Protein AF-A0A4Y2KC23-F1 (afdb_monomer_lite)

Structure (mmCIF, N/CA/C/O backbone):
data_AF-A0A4Y2KC23-F1
#
_entry.id   AF-A0A4Y2KC23-F1
#
loop_
_atom_site.group_PDB
_atom_site.id
_atom_site.type_symbol
_atom_site.label_atom_id
_atom_site.label_alt_id
_atom_site.label_comp_id
_atom_site.label_asym_id
_atom_site.label_entity_id
_atom_site.label_seq_id
_atom_site.pdbx_PDB_ins_code
_atom_site.Cartn_x
_atom_site.Cartn_y
_atom_site.Cartn_z
_atom_site.occupancy
_atom_site.B_iso_or_equiv
_atom_site.auth_seq_id
_atom_site.auth_comp_id
_atom_s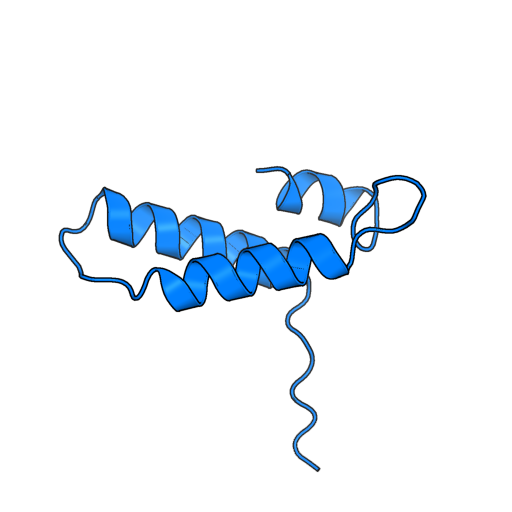ite.auth_asym_id
_atom_site.auth_atom_id
_atom_site.pdbx_PDB_model_num
ATOM 1 N N . MET A 1 1 ? -3.750 -25.994 -1.968 1.00 32.50 1 MET A N 1
ATOM 2 C CA . MET A 1 1 ? -3.020 -24.723 -1.749 1.00 32.50 1 MET A CA 1
ATOM 3 C C . MET A 1 1 ? -4.010 -23.568 -1.804 1.00 32.50 1 MET A C 1
ATOM 5 O O . MET A 1 1 ? -4.493 -23.248 -2.884 1.00 32.50 1 MET A O 1
ATOM 9 N N . LYS A 1 2 ? -4.376 -22.971 -0.661 1.00 35.06 2 LYS A N 1
ATOM 10 C CA . LYS A 1 2 ? -5.182 -21.741 -0.659 1.00 35.06 2 LYS A CA 1
ATOM 11 C C . LYS A 1 2 ? -4.281 -20.610 -1.147 1.00 35.06 2 LYS A C 1
ATOM 13 O O . LYS A 1 2 ? -3.421 -20.138 -0.415 1.00 35.06 2 LYS A O 1
ATOM 18 N N . ARG A 1 3 ? -4.435 -20.228 -2.412 1.00 37.59 3 ARG A N 1
ATOM 19 C CA . ARG A 1 3 ? -3.767 -19.067 -2.995 1.00 37.59 3 ARG A CA 1
ATOM 20 C C . ARG A 1 3 ? -4.419 -17.835 -2.366 1.00 37.59 3 ARG A C 1
ATOM 22 O O . ARG A 1 3 ? -5.434 -17.362 -2.866 1.00 37.59 3 ARG A O 1
ATOM 29 N N . HIS A 1 4 ? -3.894 -17.375 -1.228 1.00 4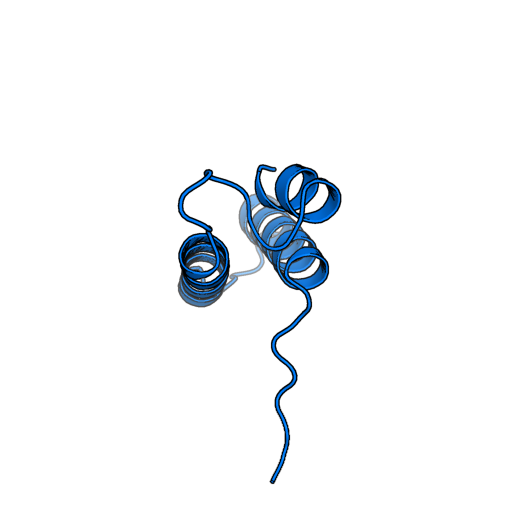4.94 4 HIS A N 1
ATOM 30 C CA . HIS A 1 4 ? -4.146 -16.018 -0.745 1.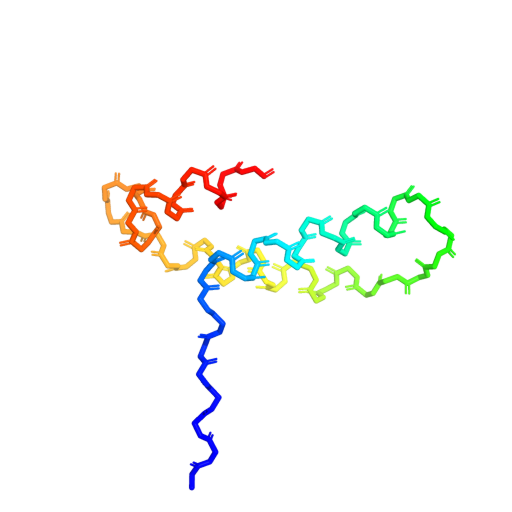00 44.94 4 HIS A CA 1
ATOM 31 C C . HIS A 1 4 ? -3.616 -15.094 -1.838 1.00 44.94 4 HIS A C 1
ATOM 33 O O . HIS A 1 4 ? -2.420 -14.851 -1.967 1.00 44.94 4 HIS A O 1
ATOM 39 N N . ARG A 1 5 ? -4.511 -14.723 -2.752 1.00 49.75 5 ARG A N 1
ATOM 40 C CA . ARG A 1 5 ? -4.244 -13.733 -3.779 1.00 49.75 5 ARG A CA 1
ATOM 41 C C . ARG A 1 5 ? -3.957 -12.469 -2.987 1.00 49.75 5 ARG A C 1
ATOM 43 O O . ARG A 1 5 ? -4.865 -11.991 -2.314 1.00 49.75 5 ARG A O 1
ATOM 50 N N . TYR A 1 6 ? -2.703 -12.010 -2.992 1.00 54.50 6 TYR A N 1
ATOM 51 C CA . TYR A 1 6 ? -2.369 -10.703 -2.436 1.00 54.50 6 TYR A CA 1
ATOM 52 C C . TYR A 1 6 ? -3.446 -9.728 -2.914 1.00 54.50 6 TYR A C 1
ATOM 54 O O . TYR A 1 6 ? -3.703 -9.700 -4.128 1.00 54.50 6 TYR A O 1
ATOM 62 N N . PRO A 1 7 ? -4.133 -9.013 -2.005 1.00 63.62 7 PRO A N 1
ATOM 63 C CA . PRO A 1 7 ? -5.096 -8.013 -2.418 1.00 63.62 7 PRO A CA 1
ATOM 64 C C . PRO A 1 7 ? -4.416 -7.110 -3.445 1.00 63.62 7 PRO A C 1
ATOM 66 O O . PRO A 1 7 ? -3.237 -6.752 -3.283 1.00 63.62 7 PRO A O 1
ATOM 69 N N . PHE A 1 8 ? -5.131 -6.804 -4.531 1.00 81.19 8 PHE A N 1
ATOM 70 C CA . PHE A 1 8 ? -4.691 -5.765 -5.457 1.00 81.19 8 PHE A CA 1
ATOM 71 C C . PHE A 1 8 ? -4.324 -4.539 -4.616 1.00 81.19 8 PHE A C 1
ATOM 73 O O . PHE A 1 8 ? -5.048 -4.223 -3.668 1.00 81.19 8 PHE A O 1
ATOM 80 N N . ALA A 1 9 ? -3.184 -3.903 -4.898 1.00 89.88 9 ALA A N 1
ATOM 81 C CA . ALA A 1 9 ? -2.689 -2.801 -4.071 1.00 89.88 9 ALA A CA 1
ATOM 82 C C . ALA A 1 9 ? -3.744 -1.690 -3.908 1.00 89.88 9 ALA A C 1
ATOM 84 O O . ALA A 1 9 ? -3.856 -1.115 -2.831 1.00 89.88 9 ALA A O 1
ATOM 85 N N . ASP A 1 10 ? -4.616 -1.510 -4.904 1.00 90.75 10 ASP A N 1
ATOM 86 C CA . ASP A 1 10 ? -5.796 -0.644 -4.822 1.00 90.75 10 ASP A CA 1
ATOM 87 C C . ASP A 1 10 ? -6.753 -1.024 -3.678 1.00 90.75 10 ASP A C 1
ATOM 89 O O . ASP A 1 10 ? -7.161 -0.180 -2.883 1.00 90.75 10 ASP A O 1
ATOM 93 N N . SER A 1 11 ? -7.107 -2.307 -3.554 1.00 92.19 11 SER A N 1
ATOM 94 C CA . SER A 1 11 ? -7.987 -2.797 -2.485 1.00 92.19 11 SER A CA 1
ATOM 95 C C . SER A 1 11 ? -7.342 -2.654 -1.109 1.00 92.19 11 SER A C 1
ATOM 97 O O . SER A 1 11 ? -8.032 -2.354 -0.134 1.00 92.19 11 SER A O 1
ATOM 99 N N . GLN A 1 12 ? -6.026 -2.863 -1.028 1.00 93.19 12 GLN A N 1
ATOM 100 C CA . GLN A 1 12 ? -5.265 -2.682 0.203 1.00 93.19 12 GLN A CA 1
ATOM 101 C C . GLN A 1 12 ? -5.219 -1.205 0.608 1.00 93.19 12 GLN A C 1
ATOM 103 O O . GLN A 1 12 ? -5.516 -0.906 1.757 1.00 93.19 12 GLN A O 1
ATOM 108 N N . ALA A 1 13 ? -4.959 -0.289 -0.330 1.00 94.06 13 ALA A N 1
ATOM 109 C CA . ALA A 1 13 ? -4.985 1.153 -0.084 1.00 94.06 13 ALA A CA 1
ATOM 110 C C . ALA A 1 13 ? -6.367 1.634 0.392 1.00 94.06 13 ALA A C 1
ATOM 112 O O . ALA A 1 13 ? -6.466 2.306 1.416 1.00 94.06 13 ALA A O 1
ATOM 113 N N . LEU A 1 14 ? -7.447 1.211 -0.278 1.00 95.00 14 LEU A N 1
ATOM 114 C CA . LEU A 1 14 ? -8.822 1.528 0.135 1.00 95.00 14 LEU A CA 1
ATOM 115 C C . LEU A 1 14 ? -9.152 1.001 1.532 1.00 95.00 14 LEU A C 1
ATOM 117 O O . LEU A 1 14 ? -9.774 1.700 2.330 1.00 95.00 14 LEU A O 1
ATOM 121 N N . SER A 1 15 ? -8.716 -0.217 1.841 1.00 93.75 15 SER A N 1
ATOM 122 C CA . SER A 1 15 ? -8.945 -0.818 3.153 1.00 93.75 15 SER A CA 1
ATOM 123 C C . SER A 1 15 ? -8.139 -0.105 4.243 1.00 93.75 15 SER A C 1
ATOM 125 O O . SER A 1 15 ? -8.683 0.168 5.308 1.00 93.75 15 SER A O 1
ATOM 127 N N . SER A 1 16 ? -6.885 0.270 3.971 1.00 93.75 16 SER A N 1
ATOM 128 C CA . SER A 1 16 ? -6.058 1.071 4.882 1.00 93.75 16 SER A CA 1
ATOM 129 C C . SER A 1 16 ? -6.685 2.438 5.168 1.00 93.75 16 SER A C 1
ATOM 131 O O . SER A 1 16 ? -6.792 2.823 6.331 1.00 93.75 16 SER A O 1
ATOM 133 N N . MET A 1 17 ? -7.171 3.139 4.136 1.00 94.81 17 MET A N 1
ATOM 134 C CA . MET A 1 17 ? -7.892 4.406 4.303 1.00 94.81 17 MET A CA 1
ATOM 135 C C . MET A 1 17 ? -9.152 4.230 5.157 1.00 94.81 17 MET A C 1
ATOM 137 O O . MET A 1 17 ? -9.370 4.990 6.099 1.00 94.81 17 MET A O 1
ATOM 141 N N . ALA A 1 18 ? -9.957 3.198 4.882 1.00 93.62 18 ALA A N 1
ATOM 142 C CA . ALA A 1 18 ? -11.162 2.914 5.657 1.00 93.62 18 ALA A CA 1
ATOM 143 C C . ALA A 1 18 ? -10.841 2.605 7.129 1.00 93.62 18 ALA A C 1
ATOM 145 O O . ALA A 1 18 ? -11.477 3.163 8.023 1.00 93.62 18 ALA A O 1
ATOM 146 N N . LEU A 1 19 ? -9.831 1.770 7.392 1.00 92.56 19 LEU A N 1
ATOM 147 C CA . LEU A 1 19 ? -9.385 1.435 8.747 1.00 92.56 19 LEU A CA 1
ATOM 148 C C . LEU A 1 19 ? -8.873 2.666 9.499 1.00 92.56 19 LEU A C 1
ATOM 150 O O . LEU A 1 19 ? -9.224 2.857 10.664 1.00 92.56 19 LEU A O 1
ATOM 154 N N . TYR A 1 20 ? -8.104 3.528 8.834 1.00 92.25 20 TYR A N 1
ATOM 155 C CA . TYR A 1 20 ? -7.641 4.783 9.417 1.00 92.25 20 TYR A CA 1
ATOM 156 C C . TYR A 1 20 ? -8.805 5.733 9.739 1.00 92.25 20 TYR A C 1
ATOM 158 O O . TYR A 1 20 ? -8.867 6.301 10.833 1.00 92.25 20 TYR A O 1
ATOM 166 N N . CYS A 1 21 ? -9.778 5.875 8.834 1.00 92.31 21 CYS A N 1
ATOM 167 C CA . CYS A 1 21 ? -10.991 6.652 9.095 1.00 92.31 21 CYS A CA 1
ATOM 168 C C . CYS A 1 21 ? -11.788 6.090 10.278 1.00 92.31 21 CYS A C 1
ATOM 170 O O . CYS A 1 21 ? -12.260 6.861 11.114 1.00 92.31 21 CYS A O 1
ATOM 172 N N . ILE A 1 22 ? -11.914 4.764 10.375 1.00 90.75 22 ILE A N 1
ATOM 173 C CA . ILE A 1 22 ? -12.637 4.124 11.474 1.00 90.75 22 ILE A CA 1
ATOM 174 C C . ILE A 1 22 ? -11.925 4.389 12.802 1.00 90.75 22 ILE A C 1
ATOM 176 O O . ILE A 1 22 ? -12.568 4.873 13.736 1.00 90.75 22 ILE A O 1
ATOM 180 N N . SER A 1 23 ? -10.614 4.137 12.851 1.00 89.56 23 SER A N 1
ATOM 181 C CA . SER A 1 23 ? -9.768 4.371 14.027 1.00 89.56 23 SER A CA 1
ATOM 182 C C . SER A 1 23 ? -9.851 5.825 14.506 1.00 89.56 23 SER A C 1
ATOM 184 O O . SER A 1 23 ? -10.071 6.091 15.685 1.00 89.56 23 SER A O 1
ATOM 186 N N . SER A 1 24 ? -9.771 6.784 13.577 1.00 88.44 24 SER A N 1
ATOM 187 C CA . SER A 1 24 ? -9.740 8.213 13.912 1.00 88.44 24 SER A CA 1
ATOM 188 C C . SER A 1 24 ? -11.094 8.821 14.295 1.00 88.44 24 SER A C 1
ATOM 190 O O . SER A 1 24 ? -11.110 9.856 14.960 1.00 88.44 24 SER A O 1
ATOM 192 N N . ARG A 1 25 ? -12.231 8.240 13.873 1.00 87.00 25 ARG A N 1
ATOM 193 C CA . ARG A 1 25 ? -13.555 8.892 14.006 1.00 87.00 25 ARG A CA 1
ATOM 194 C C . ARG A 1 25 ? -14.631 8.094 14.736 1.00 87.00 25 ARG A C 1
ATOM 196 O O . ARG A 1 25 ? -15.624 8.688 15.141 1.00 87.00 25 ARG A O 1
ATOM 203 N N . SER A 1 26 ? -14.480 6.780 14.891 1.00 79.38 26 SER A N 1
ATOM 204 C CA . SER A 1 26 ? -15.605 5.914 15.300 1.00 79.38 26 SER A CA 1
ATOM 205 C C . SER A 1 26 ? -15.592 5.525 16.775 1.00 79.38 26 SER A C 1
ATOM 207 O O . SER A 1 26 ? -16.528 4.874 17.228 1.00 79.38 26 SER A O 1
ATOM 209 N N . GLY A 1 27 ? -14.511 5.817 17.508 1.00 78.81 27 GLY A N 1
ATOM 210 C CA . GLY A 1 27 ? -14.289 5.283 18.862 1.00 78.81 27 GLY A CA 1
ATOM 211 C C . GLY A 1 27 ? -14.112 3.756 18.912 1.00 78.81 27 GLY A C 1
ATOM 212 O O . GLY A 1 27 ? -13.979 3.183 19.990 1.00 78.81 27 GLY A O 1
ATOM 213 N N . VAL A 1 28 ? -14.106 3.094 17.751 1.00 85.31 28 VAL A N 1
ATOM 214 C CA . VAL A 1 28 ? -13.856 1.660 17.601 1.00 85.31 28 VAL A CA 1
ATOM 215 C C . VAL A 1 28 ? -12.352 1.439 17.617 1.00 85.31 28 VAL A C 1
ATOM 217 O O . VAL A 1 28 ? -11.628 2.015 16.806 1.00 85.31 28 VAL A O 1
ATOM 220 N N . SER A 1 29 ? -11.889 0.580 18.525 1.00 82.50 29 SER A N 1
ATOM 221 C CA . SER A 1 29 ? -10.490 0.163 18.558 1.00 82.50 29 SER A CA 1
ATOM 222 C C . SER A 1 29 ? -10.181 -0.678 17.320 1.00 82.50 29 SER A C 1
ATOM 224 O O . SER A 1 29 ? -10.735 -1.761 17.129 1.00 82.50 29 SER A O 1
ATOM 226 N N . VAL A 1 30 ? -9.309 -0.151 16.466 1.00 85.88 30 VAL A N 1
ATOM 227 C CA . VAL A 1 30 ? -8.713 -0.867 15.337 1.00 85.88 30 VAL A CA 1
ATOM 228 C C . VAL A 1 30 ? -7.285 -1.223 15.731 1.00 85.88 30 VAL A C 1
ATOM 230 O O . VAL A 1 30 ? -6.576 -0.387 16.286 1.00 85.88 30 VAL A O 1
ATOM 233 N N . ASP A 1 31 ? -6.848 -2.451 15.443 1.00 89.06 31 ASP A N 1
ATOM 234 C CA . ASP A 1 31 ? -5.451 -2.828 15.657 1.00 89.06 31 ASP A CA 1
ATOM 235 C C . ASP A 1 31 ? -4.557 -2.080 14.660 1.00 89.06 31 ASP A C 1
ATOM 237 O O . ASP A 1 31 ? -4.484 -2.421 13.476 1.00 89.06 31 ASP A O 1
ATOM 241 N N . GLU A 1 32 ? -3.870 -1.047 15.144 1.00 88.31 32 GLU A N 1
ATOM 242 C CA . GLU A 1 32 ? -2.975 -0.219 14.335 1.00 88.31 32 GLU A CA 1
ATOM 243 C C . GLU A 1 32 ? -1.842 -1.025 13.693 1.00 88.31 32 GLU A C 1
ATOM 245 O O . GLU A 1 32 ? -1.340 -0.636 12.638 1.00 88.31 32 GLU A O 1
ATOM 250 N N . ARG A 1 33 ? -1.470 -2.180 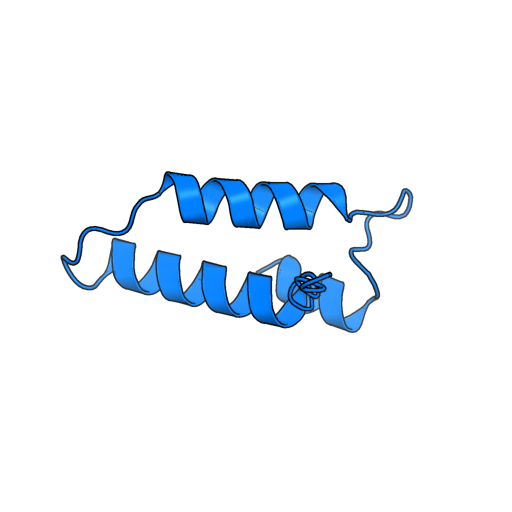14.263 1.00 92.38 33 ARG A N 1
ATOM 251 C CA . ARG A 1 33 ? -0.444 -3.055 13.677 1.00 92.38 33 ARG A CA 1
ATOM 252 C C . ARG A 1 33 ? -0.886 -3.588 12.323 1.00 92.38 33 ARG A C 1
ATOM 254 O O . ARG A 1 33 ? -0.084 -3.605 11.399 1.00 92.38 33 ARG A O 1
ATOM 261 N N . ILE A 1 34 ? -2.169 -3.925 12.177 1.00 89.94 34 ILE A N 1
ATOM 262 C CA . ILE A 1 34 ? -2.727 -4.397 10.903 1.00 89.94 34 ILE A CA 1
ATOM 263 C C . ILE A 1 34 ? -2.631 -3.292 9.848 1.00 89.94 34 ILE A C 1
ATOM 265 O O . ILE A 1 34 ? -2.197 -3.548 8.726 1.00 89.94 34 ILE A O 1
ATOM 269 N N . LEU A 1 35 ? -2.980 -2.052 10.211 1.00 91.44 35 LEU A N 1
ATOM 270 C CA . LEU A 1 35 ? -2.850 -0.906 9.309 1.00 91.44 35 LEU A CA 1
ATOM 271 C C . LEU A 1 35 ? -1.386 -0.694 8.894 1.00 91.44 35 LEU A C 1
ATOM 273 O O . LEU A 1 35 ? -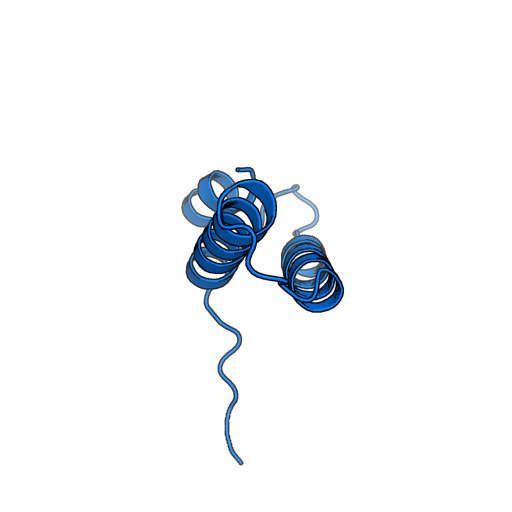1.094 -0.543 7.708 1.00 91.44 35 LEU A O 1
ATOM 277 N N . MET A 1 36 ? -0.460 -0.720 9.853 1.00 93.19 36 MET A N 1
ATOM 278 C CA . MET A 1 36 ? 0.965 -0.532 9.580 1.00 93.19 36 MET A CA 1
ATOM 279 C C . MET A 1 36 ? 1.539 -1.644 8.702 1.00 93.19 36 MET A C 1
ATOM 281 O O . MET A 1 36 ? 2.272 -1.347 7.758 1.00 93.19 36 MET A O 1
ATOM 285 N N . ASP A 1 37 ? 1.167 -2.900 8.944 1.00 93.69 37 ASP A N 1
ATOM 286 C CA . ASP A 1 37 ? 1.585 -4.031 8.117 1.00 93.69 37 ASP A CA 1
ATOM 287 C C . ASP A 1 37 ? 1.095 -3.868 6.675 1.00 93.69 37 ASP A C 1
ATOM 289 O O . ASP A 1 37 ? 1.875 -4.032 5.732 1.00 93.69 37 ASP A O 1
ATOM 293 N N . MET A 1 38 ? -0.158 -3.439 6.484 1.00 92.69 38 MET A N 1
ATOM 294 C CA . MET A 1 38 ? -0.705 -3.184 5.151 1.00 92.69 38 MET A CA 1
ATOM 295 C C . MET A 1 38 ? 0.034 -2.058 4.415 1.00 92.69 38 MET A C 1
ATOM 297 O O . MET A 1 38 ? 0.322 -2.181 3.223 1.00 92.69 38 MET A O 1
ATOM 301 N N . LEU A 1 39 ? 0.384 -0.973 5.110 1.00 92.94 39 LEU A N 1
ATOM 302 C CA . LEU A 1 39 ? 1.156 0.130 4.528 1.00 92.94 39 LEU A CA 1
ATOM 303 C C . LEU A 1 39 ? 2.595 -0.292 4.186 1.00 92.94 39 LEU A C 1
ATOM 305 O O . LEU A 1 39 ? 3.121 0.077 3.133 1.00 92.94 39 LEU A O 1
ATOM 309 N N . GLN A 1 40 ? 3.233 -1.103 5.033 1.00 94.56 40 GLN A N 1
ATOM 310 C CA . GLN A 1 40 ? 4.569 -1.637 4.755 1.00 94.56 40 GLN A CA 1
ATOM 311 C C . GLN A 1 40 ? 4.566 -2.593 3.561 1.00 94.56 40 GLN A C 1
ATOM 313 O O . GLN A 1 40 ? 5.490 -2.558 2.747 1.00 94.56 40 GLN A O 1
ATOM 318 N N . GLU A 1 41 ? 3.535 -3.423 3.411 1.00 93.19 41 GLU A N 1
ATOM 319 C CA . GLU A 1 41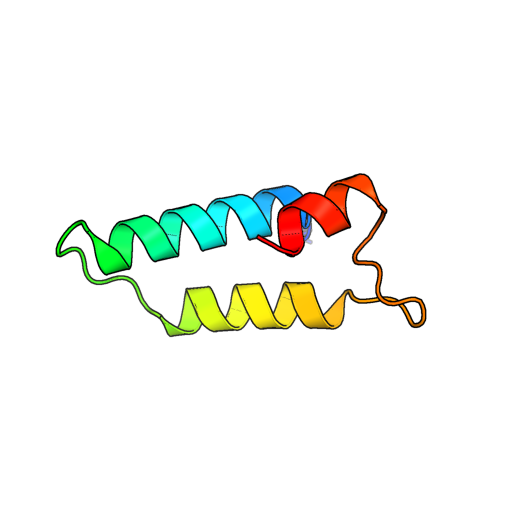 ? 3.379 -4.273 2.231 1.00 93.19 41 GLU A CA 1
ATOM 320 C C . GLU A 1 41 ? 3.245 -3.458 0.944 1.00 93.19 41 GLU A C 1
ATOM 322 O O . GLU A 1 41 ? 3.917 -3.779 -0.037 1.00 93.19 41 GLU A O 1
ATOM 327 N N . LEU A 1 42 ? 2.443 -2.390 0.949 1.00 92.31 42 LEU A N 1
ATOM 328 C CA . LEU A 1 42 ? 2.324 -1.478 -0.193 1.00 92.31 42 LEU A CA 1
ATOM 329 C C . LEU A 1 42 ? 3.671 -0.834 -0.538 1.00 92.31 42 LEU A C 1
ATOM 331 O O . LEU A 1 42 ? 4.080 -0.838 -1.700 1.00 92.31 42 LEU A O 1
ATOM 335 N N . LYS A 1 43 ? 4.417 -0.376 0.471 1.00 92.12 43 LYS A N 1
ATOM 336 C CA . LYS A 1 43 ? 5.756 0.197 0.286 1.00 92.12 43 LYS A CA 1
ATOM 337 C C . LYS A 1 43 ? 6.753 -0.809 -0.302 1.00 92.12 43 LYS A C 1
ATOM 339 O O . LYS A 1 43 ? 7.557 -0.444 -1.155 1.00 92.12 43 LYS A O 1
ATOM 344 N N . ARG A 1 44 ? 6.698 -2.083 0.104 1.00 92.88 44 ARG A N 1
ATOM 345 C CA . ARG A 1 44 ? 7.572 -3.146 -0.436 1.00 92.88 44 ARG A CA 1
ATOM 346 C C . ARG A 1 44 ? 7.312 -3.456 -1.912 1.00 92.88 44 ARG A C 1
ATOM 348 O O . ARG A 1 44 ? 8.196 -4.002 -2.565 1.00 92.88 44 ARG A O 1
ATOM 355 N N . ARG A 1 45 ? 6.134 -3.110 -2.440 1.00 91.00 45 ARG A N 1
ATOM 356 C CA . ARG A 1 45 ? 5.790 -3.258 -3.866 1.00 91.00 45 ARG A CA 1
ATOM 357 C C . ARG A 1 45 ? 6.312 -2.109 -4.734 1.00 91.00 45 ARG A C 1
ATOM 359 O O . ARG A 1 45 ? 6.105 -2.127 -5.944 1.00 91.00 45 ARG A O 1
ATOM 366 N N . GLN A 1 46 ? 6.977 -1.113 -4.146 1.00 93.25 46 GLN A N 1
ATOM 367 C CA . GLN A 1 46 ? 7.538 0.005 -4.893 1.00 93.25 46 GLN A CA 1
ATOM 368 C C . GLN A 1 46 ? 8.670 -0.460 -5.821 1.00 93.25 46 GLN A C 1
ATOM 370 O O . GLN A 1 46 ? 9.661 -1.057 -5.396 1.00 93.25 46 GLN A O 1
ATOM 375 N N . PHE A 1 47 ? 8.538 -0.150 -7.107 1.00 93.19 47 PHE A N 1
ATOM 376 C CA . PHE A 1 47 ? 9.588 -0.339 -8.097 1.00 93.19 47 PHE A CA 1
ATOM 377 C C . PHE A 1 47 ? 10.688 0.716 -7.949 1.00 93.19 47 PHE A C 1
ATOM 379 O O . PHE A 1 47 ? 10.497 1.784 -7.374 1.00 93.19 47 PHE A O 1
ATOM 386 N N . ARG A 1 48 ? 11.851 0.468 -8.564 1.00 94.50 48 ARG A N 1
ATOM 387 C CA . ARG A 1 48 ? 12.993 1.406 -8.544 1.00 94.50 48 ARG A CA 1
ATOM 388 C C . ARG A 1 48 ? 12.672 2.797 -9.099 1.00 94.50 48 ARG A C 1
ATOM 390 O O . ARG A 1 48 ? 13.357 3.751 -8.760 1.00 94.50 48 ARG A O 1
ATOM 397 N N . ASN A 1 49 ? 11.654 2.907 -9.951 1.00 93.81 49 ASN A N 1
ATOM 398 C CA . ASN A 1 49 ? 11.186 4.176 -10.511 1.00 93.81 49 ASN A CA 1
ATOM 399 C C . ASN A 1 49 ? 10.208 4.930 -9.585 1.00 93.81 49 ASN A C 1
ATOM 401 O O . ASN A 1 49 ? 9.671 5.956 -9.986 1.00 93.81 49 ASN A O 1
ATOM 405 N N . GLY A 1 50 ? 9.931 4.407 -8.388 1.00 92.69 50 GLY A N 1
ATOM 406 C CA . GLY A 1 50 ? 9.032 5.006 -7.404 1.00 92.69 50 GLY A CA 1
ATOM 407 C C . GLY A 1 50 ? 7.556 4.623 -7.545 1.00 92.69 50 GLY A C 1
ATOM 408 O O . GLY A 1 50 ? 6.791 4.889 -6.621 1.00 92.69 50 GLY A O 1
ATOM 409 N N . THR A 1 51 ? 7.150 3.972 -8.640 1.00 93.50 51 THR A N 1
ATOM 410 C CA . THR A 1 51 ? 5.759 3.521 -8.839 1.00 93.50 51 THR A CA 1
ATOM 411 C C . THR A 1 51 ? 5.445 2.265 -8.029 1.00 93.50 51 THR A C 1
ATOM 413 O O . THR A 1 51 ? 6.329 1.450 -7.771 1.00 93.50 51 THR A O 1
ATOM 416 N N . ILE A 1 52 ? 4.182 2.092 -7.646 1.00 91.75 52 ILE A N 1
ATOM 417 C CA . ILE A 1 52 ? 3.657 0.888 -6.992 1.00 91.75 52 ILE A CA 1
ATOM 418 C C . ILE A 1 52 ? 2.673 0.229 -7.963 1.00 91.75 52 ILE A C 1
ATOM 420 O O . ILE A 1 52 ? 1.652 0.824 -8.305 1.00 91.75 52 ILE A O 1
ATOM 424 N N . ASP A 1 53 ? 3.009 -0.980 -8.425 1.00 86.56 53 ASP A N 1
ATOM 425 C CA . ASP A 1 53 ? 2.334 -1.770 -9.474 1.00 86.56 53 ASP A CA 1
ATOM 426 C C . ASP A 1 53 ? 2.202 -1.075 -10.852 1.00 86.56 53 ASP A C 1
ATOM 428 O O . ASP A 1 53 ? 2.755 -1.541 -11.846 1.00 86.56 53 ASP A O 1
ATOM 432 N N . ASN A 1 54 ? 1.459 0.027 -10.948 1.00 87.75 54 ASN A N 1
ATOM 433 C CA . ASN A 1 54 ? 1.291 0.836 -12.159 1.00 87.75 54 ASN A CA 1
ATOM 434 C C . ASN A 1 54 ? 0.906 2.283 -11.791 1.00 87.75 54 ASN A C 1
ATOM 436 O O . ASN A 1 54 ? 0.628 2.583 -10.632 1.00 87.75 54 ASN A O 1
ATOM 440 N N . PHE A 1 55 ? 0.841 3.193 -12.767 1.00 89.75 55 PHE A N 1
ATOM 441 C CA . PHE A 1 55 ? 0.541 4.608 -12.501 1.00 89.75 55 PHE A CA 1
ATOM 442 C C . PHE A 1 55 ? -0.836 4.858 -11.861 1.00 89.75 55 PHE A C 1
ATOM 444 O O . PHE A 1 55 ? -0.942 5.719 -10.990 1.00 89.75 55 PHE A O 1
ATOM 451 N N . ARG A 1 56 ? -1.881 4.108 -12.250 1.00 88.81 56 ARG A N 1
ATOM 452 C CA . ARG A 1 56 ? -3.229 4.257 -11.665 1.00 88.81 56 ARG A CA 1
ATOM 453 C C . ARG A 1 56 ? -3.232 3.827 -10.201 1.00 88.81 56 ARG A C 1
ATOM 455 O O . ARG A 1 56 ? -3.733 4.556 -9.355 1.00 88.81 56 ARG A O 1
ATOM 462 N N . THR A 1 57 ? -2.606 2.691 -9.913 1.00 89.31 57 THR A N 1
ATOM 463 C CA . THR A 1 57 ? -2.464 2.170 -8.551 1.00 89.31 57 THR A CA 1
ATOM 464 C C . THR A 1 57 ? -1.576 3.054 -7.685 1.00 89.31 57 THR A C 1
ATOM 466 O O . THR A 1 57 ? -1.908 3.332 -6.539 1.00 89.31 57 THR A O 1
ATOM 469 N N . THR A 1 58 ? -0.494 3.594 -8.248 1.00 92.50 58 THR A N 1
ATOM 470 C CA . THR A 1 58 ? 0.391 4.538 -7.548 1.00 92.50 58 THR A CA 1
ATOM 471 C C . THR A 1 58 ? -0.379 5.767 -7.064 1.00 92.50 58 THR A C 1
ATOM 473 O O . THR A 1 58 ? -0.205 6.182 -5.921 1.00 92.50 58 THR A O 1
ATOM 476 N N . ALA A 1 59 ? -1.263 6.324 -7.900 1.00 93.25 59 ALA A N 1
ATOM 477 C CA . ALA A 1 59 ? -2.067 7.489 -7.535 1.00 93.25 59 ALA A CA 1
ATOM 478 C C . ALA A 1 59 ? -3.006 7.220 -6.345 1.00 93.25 59 ALA A C 1
ATOM 480 O O . ALA A 1 59 ? -3.254 8.117 -5.542 1.00 93.25 59 ALA A O 1
ATOM 481 N N . LEU A 1 60 ? -3.516 5.992 -6.219 1.00 92.44 60 LEU A N 1
ATOM 482 C CA . LEU A 1 60 ? -4.362 5.591 -5.098 1.00 92.44 60 LEU A CA 1
ATOM 483 C C . LEU A 1 60 ? -3.547 5.275 -3.838 1.00 92.44 60 LEU A C 1
ATOM 485 O O . LEU A 1 60 ? -3.915 5.714 -2.760 1.00 92.44 60 LEU A O 1
ATOM 489 N N . VAL A 1 61 ? -2.429 4.558 -3.969 1.00 92.94 61 VAL A N 1
ATOM 490 C CA . VAL A 1 61 ? -1.561 4.170 -2.839 1.00 92.94 61 VAL A CA 1
ATOM 491 C C . VAL A 1 61 ? -0.843 5.370 -2.201 1.00 92.94 61 VAL A C 1
ATOM 493 O O . VAL A 1 61 ? -0.394 5.283 -1.065 1.00 92.94 61 VAL A O 1
ATOM 496 N N . THR A 1 62 ? -0.714 6.483 -2.925 1.00 93.06 62 THR A N 1
ATOM 497 C CA . THR A 1 62 ? -0.100 7.717 -2.400 1.00 93.06 62 THR A CA 1
ATOM 498 C C . THR A 1 62 ? -1.014 8.473 -1.423 1.00 93.06 62 THR A C 1
ATOM 500 O O . THR A 1 62 ? -0.510 9.297 -0.664 1.00 93.06 62 THR A O 1
ATOM 503 N N . GLN A 1 63 ? -2.329 8.227 -1.460 1.00 90.56 63 GLN A N 1
ATOM 504 C CA . GLN A 1 63 ? -3.312 8.835 -0.549 1.00 90.56 63 GLN A CA 1
ATOM 505 C C . GLN A 1 63 ? -3.231 8.206 0.842 1.00 90.56 63 GLN A C 1
ATOM 507 O O . GLN A 1 63 ? -3.313 8.983 1.819 1.00 90.56 63 GLN A O 1
#

Radius of gyration: 12.83 Å; chains: 1; bounding box: 29×34×31 Å

pLDDT: mean 85.78, std 15.1, range [32.5, 95.0]

Secondary structure (DSSP, 8-state):
--------HHHHHHHHHHHHHHHHHS-----HHHHHHHHHHHHHTB-TTS-BSSHHHHHHHT-

Sequence (63 aa):
MKRHRYPFADSQALSSMALYCISSRSGVSVDERILMDMLQELKRRQFRNGTIDNFRTTALVTQ

Organism: Araneus ventricosus (NCBI:txid182803)

Foldseek 3Di:
DPPPPPPDLLVLLVVLVVLVCCCVPVPDDDDVVVSVVSLVVQVVQQDPVRARPDPVSRVSNVD